Protein AF-A0A519T2U7-F1 (afdb_monomer)

Sequence (84 aa):
MFLGHFGVGFGAKTLQPRVSLGTLFLAAQLADLVWPTLLLLGVERVRFVPHFTATNAFDFVYYPFTHSLVGELLAGLLLGLGYW

pLDDT: mean 93.48, std 5.86, range [61.38, 97.5]

Structure (mmCIF, N/CA/C/O backbone):
data_AF-A0A519T2U7-F1
#
_entry.id   AF-A0A519T2U7-F1
#
loop_
_atom_site.group_PDB
_atom_site.id
_atom_site.type_symbol
_atom_site.label_atom_id
_atom_site.label_alt_id
_atom_site.label_comp_id
_atom_site.label_asym_id
_atom_site.label_entity_id
_atom_site.label_seq_id
_atom_site.pdbx_PDB_ins_code
_atom_site.Cartn_x
_atom_site.Cartn_y
_atom_site.Cartn_z
_atom_site.occupancy
_atom_site.B_iso_or_equiv
_atom_site.auth_seq_id
_atom_site.auth_comp_id
_atom_site.auth_asym_id
_atom_site.auth_atom_id
_atom_site.pdbx_PDB_model_num
ATOM 1 N N . MET A 1 1 ? 2.945 9.215 -0.298 1.00 61.38 1 MET A N 1
ATOM 2 C CA . MET A 1 1 ? 1.605 8.930 0.263 1.00 61.38 1 MET A CA 1
ATOM 3 C C . MET A 1 1 ? 1.626 8.575 1.751 1.00 61.38 1 MET A C 1
ATOM 5 O O . MET A 1 1 ? 0.614 8.759 2.404 1.00 61.38 1 MET A O 1
ATOM 9 N N . PHE A 1 2 ? 2.771 8.172 2.321 1.00 68.19 2 PHE A N 1
ATOM 10 C CA . PHE A 1 2 ? 2.885 7.679 3.701 1.00 68.19 2 PHE A CA 1
ATOM 11 C C . PHE A 1 2 ? 2.158 8.518 4.775 1.00 68.19 2 PHE A C 1
ATOM 13 O O . PHE A 1 2 ? 1.354 7.984 5.532 1.00 68.19 2 PHE A O 1
ATOM 20 N N . LEU A 1 3 ? 2.364 9.843 4.804 1.00 78.69 3 LEU A N 1
ATOM 21 C CA . LEU A 1 3 ? 1.752 10.713 5.820 1.00 78.69 3 LEU A CA 1
ATOM 22 C C . LEU A 1 3 ? 0.222 10.850 5.672 1.00 78.69 3 LEU A C 1
ATOM 24 O O . LEU A 1 3 ? -0.484 10.982 6.670 1.00 78.69 3 LEU A O 1
ATOM 28 N N . GLY A 1 4 ? -0.292 10.781 4.439 1.00 86.00 4 GLY A N 1
ATOM 29 C CA . GLY A 1 4 ? -1.728 10.863 4.159 1.00 86.00 4 GLY A CA 1
ATOM 30 C C . GLY A 1 4 ? -2.501 9.682 4.749 1.00 86.00 4 GLY A C 1
ATOM 31 O O . GLY A 1 4 ? -3.557 9.883 5.346 1.00 86.00 4 GLY A O 1
ATOM 32 N N . HIS A 1 5 ? -1.934 8.473 4.677 1.00 87.94 5 HIS A N 1
ATOM 33 C CA . HIS A 1 5 ? -2.542 7.259 5.234 1.00 87.94 5 HIS A CA 1
ATOM 34 C C . HIS A 1 5 ? -2.746 7.351 6.751 1.00 87.94 5 HIS A C 1
ATOM 36 O O . HIS A 1 5 ? -3.825 7.039 7.256 1.00 87.94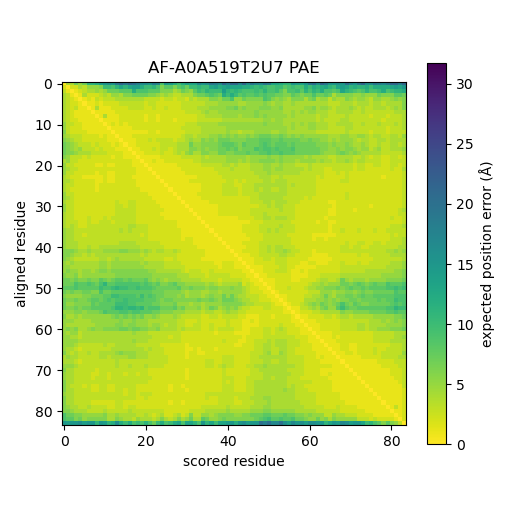 5 HIS A O 1
ATOM 42 N N . PHE A 1 6 ? -1.755 7.861 7.490 1.00 90.12 6 PHE A N 1
ATOM 43 C CA . PHE A 1 6 ? -1.914 8.081 8.931 1.00 90.12 6 PHE A CA 1
ATOM 44 C C . PHE A 1 6 ? -2.996 9.117 9.236 1.00 90.12 6 PHE A C 1
ATOM 46 O O . PHE A 1 6 ? -3.767 8.929 10.175 1.00 90.12 6 PHE A O 1
ATOM 53 N N . GLY A 1 7 ? -3.094 10.179 8.429 1.00 92.56 7 GLY A N 1
ATOM 54 C CA . GLY A 1 7 ? -4.165 11.171 8.544 1.00 92.56 7 GLY A CA 1
ATOM 55 C C . GLY A 1 7 ? -5.555 10.538 8.444 1.00 92.56 7 GLY A C 1
ATOM 56 O O . GLY A 1 7 ? -6.411 10.800 9.291 1.00 92.56 7 GLY A O 1
ATOM 57 N N . VAL A 1 8 ? -5.758 9.638 7.476 1.00 92.56 8 VAL A N 1
ATOM 58 C CA . VAL A 1 8 ? -7.007 8.868 7.344 1.00 92.56 8 VAL A CA 1
ATOM 59 C C . VAL A 1 8 ? -7.237 7.974 8.563 1.00 92.56 8 VAL A C 1
ATOM 61 O O . VAL A 1 8 ? -8.348 7.951 9.085 1.00 92.56 8 VAL A O 1
ATOM 64 N N . GLY A 1 9 ? -6.204 7.299 9.076 1.00 93.12 9 GLY A N 1
ATOM 65 C CA . GLY A 1 9 ? -6.314 6.481 10.288 1.00 93.12 9 GLY A CA 1
ATOM 66 C C . GLY A 1 9 ? -6.728 7.281 11.529 1.00 93.12 9 GLY A C 1
ATOM 67 O O . GLY A 1 9 ? -7.606 6.852 12.279 1.00 93.12 9 GLY A O 1
ATOM 68 N N . PHE A 1 10 ? -6.166 8.479 11.720 1.00 94.44 10 PHE A N 1
ATOM 69 C CA . PHE A 1 10 ? -6.591 9.396 12.782 1.00 94.44 10 PHE A CA 1
ATOM 70 C C . PHE A 1 10 ? -8.033 9.877 12.583 1.00 94.44 10 PHE A C 1
ATOM 72 O O . PHE A 1 10 ? -8.809 9.879 13.537 1.00 94.44 10 PHE A O 1
ATOM 79 N N . GLY A 1 11 ? -8.417 10.232 11.354 1.00 95.06 11 GLY A N 1
ATOM 80 C CA . GLY A 1 11 ? -9.791 10.615 11.025 1.00 95.06 11 GLY A CA 1
ATOM 81 C C . GLY A 1 11 ? -10.783 9.489 11.324 1.00 95.06 11 GLY A C 1
ATOM 82 O O . GLY A 1 11 ? -11.751 9.683 12.059 1.00 95.06 11 GLY A O 1
ATOM 83 N N . ALA A 1 12 ? -10.494 8.278 10.849 1.00 93.94 12 ALA A N 1
ATOM 84 C CA . ALA A 1 12 ? -11.310 7.089 11.073 1.00 93.94 12 ALA A CA 1
ATOM 85 C C . ALA A 1 12 ? -11.440 6.738 12.561 1.00 93.94 12 ALA A C 1
ATOM 87 O O . ALA A 1 12 ? -12.500 6.290 12.996 1.00 93.94 12 ALA A O 1
ATOM 88 N N . LYS A 1 13 ? -10.405 7.001 13.370 1.00 96.00 13 LYS A N 1
ATOM 89 C CA . LYS A 1 13 ? -10.447 6.766 14.819 1.00 96.00 13 LYS A CA 1
ATOM 90 C C . LYS A 1 13 ? -11.541 7.577 15.511 1.00 96.00 13 LYS A C 1
ATOM 92 O O . LYS A 1 13 ? -12.114 7.095 16.487 1.00 96.00 13 LYS A O 1
ATOM 97 N N . THR A 1 14 ? -11.853 8.771 15.005 1.00 94.44 14 THR A N 1
ATOM 98 C CA . THR A 1 14 ? -12.946 9.598 15.543 1.00 94.44 14 THR A CA 1
ATOM 99 C C . THR A 1 14 ? -14.323 9.003 15.241 1.00 94.44 14 THR A C 1
ATOM 101 O O . THR A 1 14 ? -15.220 9.087 16.076 1.00 94.44 14 THR A O 1
ATOM 104 N N . LEU A 1 15 ? -14.471 8.338 14.090 1.00 95.75 15 LEU A N 1
ATOM 105 C CA . LEU A 1 15 ? -15.710 7.683 13.659 1.00 95.75 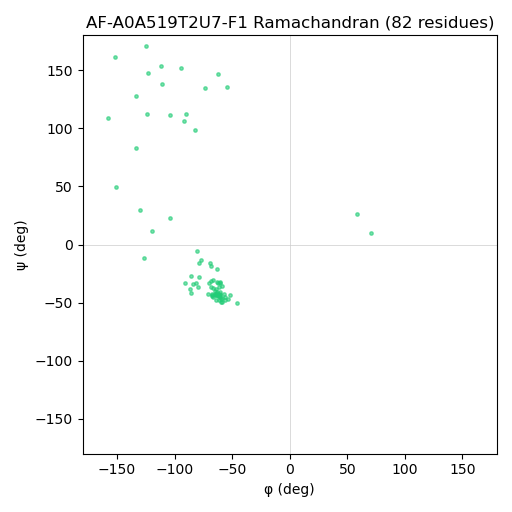15 LEU A CA 1
ATOM 106 C C . LEU A 1 15 ? -15.899 6.307 14.303 1.00 95.75 15 LEU A C 1
ATOM 108 O O . LEU A 1 15 ? -17.029 5.898 14.568 1.00 95.75 15 LEU A O 1
ATOM 112 N N . GLN A 1 16 ? -14.804 5.588 14.567 1.00 92.62 16 GLN A N 1
ATOM 113 C CA . GLN A 1 16 ? -14.850 4.289 15.225 1.00 92.62 16 GLN A CA 1
ATOM 114 C C . GLN A 1 16 ? -13.820 4.153 16.362 1.00 92.62 16 GLN A C 1
ATOM 116 O O . GLN A 1 16 ? -12.756 3.549 16.195 1.00 92.62 16 GLN A O 1
ATOM 121 N N . PRO A 1 17 ? -14.156 4.650 17.567 1.00 92.19 17 PRO A N 1
ATOM 122 C CA . PRO A 1 17 ? -13.238 4.664 18.704 1.00 92.19 17 PRO A CA 1
ATOM 123 C C . PRO A 1 17 ? -12.902 3.289 19.294 1.00 92.19 17 PRO A C 1
ATOM 125 O O . PRO A 1 17 ? -11.906 3.187 20.012 1.00 92.19 17 PRO A O 1
ATOM 128 N N . ARG A 1 18 ? -13.689 2.235 19.033 1.00 93.88 18 ARG A N 1
ATOM 129 C CA . ARG A 1 18 ? -13.442 0.892 19.596 1.00 93.88 18 ARG A CA 1
ATOM 130 C C . ARG A 1 18 ? -12.340 0.141 18.857 1.00 93.88 18 ARG A C 1
ATOM 132 O O . ARG A 1 18 ? -11.660 -0.678 19.464 1.00 93.88 18 ARG A O 1
ATOM 139 N N . VAL A 1 19 ? -12.136 0.431 17.573 1.00 94.75 19 VAL A N 1
ATOM 140 C CA . VAL A 1 19 ? -11.047 -0.167 16.791 1.00 94.75 19 VAL A CA 1
ATOM 141 C C . VAL A 1 19 ? -9.728 0.462 17.226 1.00 94.75 19 VAL A C 1
ATOM 143 O O . VAL A 1 19 ? -9.636 1.680 17.419 1.00 94.75 19 VAL A O 1
ATOM 146 N N . SER A 1 20 ? -8.698 -0.357 17.433 1.00 95.44 20 SER A N 1
ATOM 147 C CA . SER A 1 20 ? -7.391 0.142 17.861 1.00 95.44 20 SER A CA 1
ATOM 148 C C . SER A 1 20 ? -6.792 1.084 16.805 1.00 95.44 20 SER A C 1
ATOM 150 O O . SER A 1 20 ? -6.989 0.893 15.605 1.00 95.44 20 SER A O 1
ATOM 152 N N . LEU A 1 21 ? -6.044 2.105 17.236 1.00 94.88 21 LEU A N 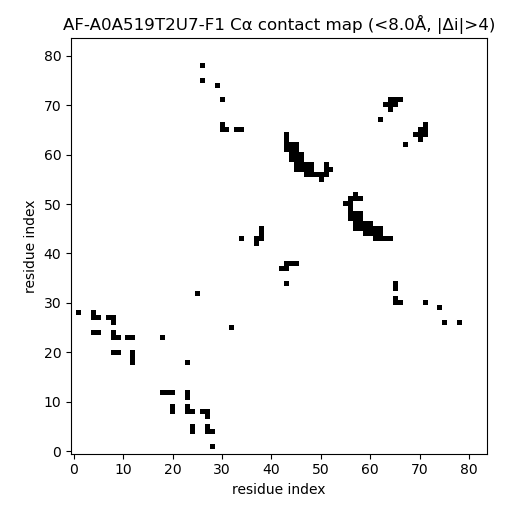1
ATOM 153 C CA . LEU A 1 21 ? -5.399 3.027 16.293 1.00 94.88 21 LEU A CA 1
ATOM 154 C C . LEU A 1 21 ? -4.402 2.290 15.383 1.00 94.88 21 LEU A C 1
ATOM 156 O O . LEU A 1 21 ? -4.333 2.575 14.192 1.00 94.88 21 LEU A O 1
ATOM 160 N N . GLY A 1 22 ? -3.692 1.296 15.927 1.00 94.62 22 GLY A N 1
ATOM 161 C CA . GLY A 1 22 ? -2.781 0.452 15.155 1.00 94.62 22 GLY A CA 1
ATOM 162 C C . GLY A 1 22 ? -3.492 -0.321 14.043 1.00 94.62 22 GLY A C 1
ATOM 163 O O . GLY A 1 22 ? -2.991 -0.369 12.926 1.00 94.62 22 GLY A O 1
ATOM 164 N N . THR A 1 23 ? -4.691 -0.851 14.305 1.00 95.12 23 THR A N 1
ATOM 165 C CA . THR A 1 23 ? -5.506 -1.527 13.282 1.00 95.12 23 THR A CA 1
ATOM 166 C C . THR A 1 23 ? -5.916 -0.568 12.168 1.00 95.12 23 THR A C 1
ATOM 168 O O . THR A 1 23 ? -5.866 -0.937 11.000 1.00 95.12 23 THR A O 1
ATOM 171 N N . LEU A 1 24 ? -6.288 0.671 12.503 1.00 95.00 24 LEU A N 1
ATOM 172 C CA . LEU A 1 24 ? -6.657 1.675 11.500 1.00 95.00 24 LEU A CA 1
ATOM 173 C C . LEU A 1 24 ? -5.461 2.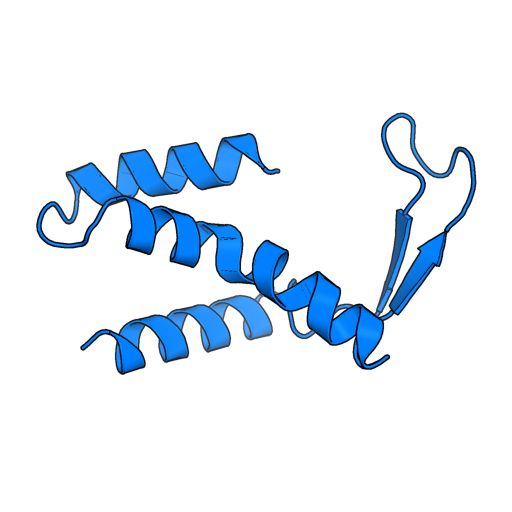094 10.637 1.00 95.00 24 LEU A C 1
ATOM 175 O O . LEU A 1 24 ? -5.622 2.287 9.435 1.00 95.00 24 LEU A O 1
ATOM 179 N N . PHE A 1 25 ? -4.263 2.194 11.218 1.00 95.38 25 PHE A N 1
ATOM 180 C CA . PHE A 1 25 ? -3.040 2.433 10.447 1.00 95.38 25 PHE A CA 1
ATOM 181 C C . PHE A 1 25 ? -2.683 1.254 9.553 1.00 95.38 25 PHE A C 1
ATOM 183 O O . PHE A 1 25 ? -2.405 1.466 8.377 1.00 95.38 25 PHE A O 1
ATOM 190 N N . LEU A 1 26 ? -2.776 0.027 10.073 1.00 94.81 26 LEU A N 1
ATOM 191 C CA . LEU A 1 26 ? -2.589 -1.186 9.280 1.00 94.81 26 LEU A CA 1
ATOM 192 C C . LEU A 1 26 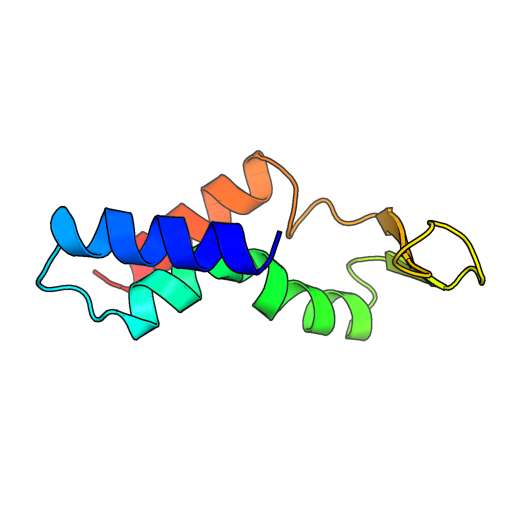? -3.553 -1.208 8.093 1.00 94.81 26 LEU A C 1
ATOM 194 O O . LEU A 1 26 ? -3.120 -1.435 6.969 1.00 94.81 26 LEU A O 1
ATOM 198 N N . ALA A 1 27 ? -4.837 -0.924 8.322 1.00 94.62 27 ALA A N 1
ATOM 199 C CA . ALA A 1 27 ? -5.843 -0.896 7.268 1.00 94.62 27 ALA A CA 1
ATOM 200 C C . ALA A 1 27 ? -5.535 0.170 6.205 1.00 94.62 27 ALA A C 1
ATOM 202 O O . ALA A 1 27 ? -5.593 -0.120 5.014 1.00 94.62 27 ALA A O 1
ATOM 203 N N . ALA A 1 28 ? -5.152 1.379 6.626 1.00 94.31 28 ALA A N 1
ATOM 204 C CA . ALA A 1 28 ? -4.821 2.476 5.717 1.00 94.31 28 ALA A CA 1
ATOM 205 C C . ALA A 1 28 ? -3.516 2.259 4.928 1.00 94.31 28 ALA A C 1
ATOM 207 O O . ALA A 1 28 ? -3.278 2.972 3.960 1.00 94.31 28 ALA A O 1
ATOM 208 N N . GLN A 1 29 ? -2.667 1.319 5.348 1.00 94.81 29 GLN A N 1
ATOM 209 C CA . GLN A 1 29 ? -1.350 1.041 4.756 1.00 94.81 29 GLN A CA 1
ATOM 210 C C . GLN A 1 29 ? -1.245 -0.382 4.217 1.00 94.81 29 GLN A C 1
ATOM 212 O O . GLN A 1 29 ? -0.153 -0.846 3.903 1.00 94.81 29 GLN A O 1
ATOM 217 N N . LEU A 1 30 ? -2.363 -1.101 4.122 1.00 95.06 30 LEU A N 1
ATOM 218 C CA . LEU A 1 30 ? -2.348 -2.524 3.813 1.00 95.06 30 LEU A CA 1
ATOM 219 C C . LEU A 1 30 ? -1.635 -2.810 2.482 1.00 95.06 30 LEU A C 1
ATOM 221 O O . LEU A 1 30 ? -0.811 -3.720 2.417 1.00 95.06 30 LEU A O 1
ATOM 225 N N . ALA A 1 31 ? -1.891 -1.993 1.457 1.00 95.31 31 ALA A N 1
ATOM 226 C CA . ALA A 1 31 ? -1.209 -2.074 0.168 1.00 95.31 31 ALA A CA 1
ATOM 227 C C . ALA A 1 31 ? 0.315 -1.903 0.306 1.00 95.31 31 ALA A C 1
ATOM 229 O O . ALA A 1 31 ? 1.071 -2.749 -0.171 1.00 95.31 31 ALA A O 1
ATOM 230 N N . ASP A 1 32 ? 0.757 -0.868 1.027 1.00 93.62 32 ASP A N 1
ATOM 231 C CA . ASP A 1 32 ? 2.174 -0.561 1.269 1.00 93.62 32 ASP A CA 1
ATOM 232 C C . ASP A 1 32 ? 2.887 -1.670 2.071 1.00 93.62 32 ASP A C 1
ATOM 234 O O . ASP A 1 32 ? 4.080 -1.911 1.883 1.00 93.62 32 ASP A O 1
ATOM 238 N N . LEU A 1 33 ? 2.167 -2.353 2.967 1.00 94.75 33 LEU A N 1
ATOM 239 C CA . LEU A 1 33 ? 2.700 -3.433 3.804 1.00 94.75 33 LEU A CA 1
ATOM 240 C C . LEU A 1 33 ? 2.808 -4.764 3.047 1.00 94.75 33 LEU A C 1
ATOM 242 O O . LEU A 1 33 ? 3.750 -5.523 3.271 1.00 94.75 33 LEU A O 1
ATOM 246 N N . VAL A 1 34 ? 1.856 -5.053 2.157 1.00 96.06 34 VAL A N 1
ATOM 247 C CA . VAL A 1 34 ? 1.795 -6.310 1.389 1.00 96.06 34 VAL A CA 1
ATOM 248 C C . VAL A 1 34 ? 2.675 -6.257 0.137 1.00 96.06 34 VAL A C 1
ATOM 250 O O . VAL A 1 34 ? 3.272 -7.267 -0.247 1.00 96.06 34 VAL A O 1
ATOM 253 N N . TRP A 1 35 ? 2.793 -5.085 -0.489 1.00 96.50 35 TRP A N 1
ATOM 254 C CA . TRP A 1 35 ? 3.509 -4.899 -1.752 1.00 96.50 35 TRP A CA 1
ATOM 255 C C . TRP A 1 35 ? 4.954 -5.422 -1.748 1.00 96.50 35 TRP A C 1
ATOM 257 O O . TRP A 1 35 ? 5.286 -6.189 -2.655 1.00 96.50 35 TRP A O 1
ATOM 267 N N . PRO A 1 36 ? 5.809 -5.146 -0.740 1.00 95.06 36 PRO A N 1
ATOM 268 C CA . PRO A 1 36 ? 7.175 -5.668 -0.719 1.00 95.06 36 PRO A CA 1
ATOM 269 C C . PRO A 1 36 ? 7.233 -7.198 -0.763 1.00 95.06 36 PRO A C 1
ATOM 271 O O . PRO A 1 36 ? 8.101 -7.764 -1.422 1.00 95.06 36 PRO A O 1
ATOM 274 N N . THR A 1 37 ? 6.291 -7.886 -0.117 1.00 97.44 37 THR A N 1
ATOM 275 C CA . THR A 1 37 ? 6.211 -9.349 -0.177 1.00 97.44 37 THR A CA 1
ATOM 276 C C . THR A 1 37 ? 5.835 -9.825 -1.578 1.00 97.44 37 THR A C 1
ATOM 278 O O . THR A 1 37 ? 6.463 -10.751 -2.088 1.00 97.44 37 THR A O 1
ATOM 281 N N . LEU A 1 38 ? 4.873 -9.178 -2.245 1.00 96.81 38 LEU A N 1
ATOM 282 C CA . LEU A 1 38 ? 4.506 -9.529 -3.624 1.00 96.81 38 LEU A CA 1
ATOM 283 C C . LEU A 1 38 ? 5.618 -9.229 -4.634 1.00 96.81 38 LEU A C 1
ATOM 285 O O . LEU A 1 38 ? 5.755 -9.972 -5.608 1.00 96.81 38 LEU A O 1
ATOM 289 N N . LEU A 1 39 ? 6.438 -8.203 -4.384 1.00 96.75 39 LEU A N 1
ATOM 290 C CA . LEU A 1 39 ? 7.655 -7.948 -5.154 1.00 96.75 39 LEU A CA 1
ATOM 291 C C . LEU A 1 39 ? 8.676 -9.077 -4.990 1.00 96.75 39 LEU A C 1
ATOM 293 O O . LEU A 1 39 ? 9.210 -9.566 -5.983 1.00 96.75 39 LEU A O 1
ATOM 297 N N . LEU A 1 40 ? 8.939 -9.508 -3.750 1.00 96.62 40 LEU A N 1
ATOM 298 C CA . LEU A 1 40 ? 9.880 -10.599 -3.465 1.00 96.62 40 LEU A CA 1
ATOM 299 C C . LEU A 1 40 ? 9.424 -11.927 -4.084 1.00 96.62 40 LEU A C 1
ATOM 301 O O . LEU A 1 40 ? 10.255 -12.722 -4.516 1.00 96.62 40 LEU A O 1
ATOM 305 N N . LEU A 1 41 ? 8.111 -12.148 -4.162 1.00 97.50 41 LEU A N 1
ATOM 306 C CA . LEU A 1 41 ? 7.510 -13.308 -4.822 1.00 97.50 41 LEU A CA 1
ATOM 307 C C . LEU A 1 41 ? 7.421 -13.163 -6.354 1.00 97.50 41 LEU A C 1
ATOM 309 O O . LEU A 1 41 ? 7.016 -14.106 -7.029 1.00 97.50 41 LEU A O 1
ATOM 313 N N . GLY A 1 42 ? 7.769 -12.001 -6.915 1.00 95.62 42 GLY A N 1
ATOM 314 C CA . GLY A 1 42 ? 7.706 -11.723 -8.354 1.00 95.62 42 GLY A CA 1
ATOM 315 C C . GLY A 1 42 ? 6.290 -11.597 -8.932 1.00 95.62 42 GLY A C 1
ATOM 316 O O . GLY A 1 42 ? 6.136 -11.543 -10.153 1.00 95.62 42 GLY A O 1
ATOM 317 N N . VAL A 1 43 ? 5.259 -11.548 -8.081 1.00 97.44 43 VAL A N 1
ATOM 318 C CA . VAL A 1 43 ? 3.848 -11.384 -8.481 1.00 97.44 43 VAL A CA 1
ATOM 319 C C . VAL A 1 43 ? 3.605 -9.967 -8.994 1.00 97.44 43 VAL A C 1
ATOM 321 O O . VAL A 1 43 ? 2.952 -9.765 -10.019 1.00 97.44 43 VAL A O 1
ATOM 324 N N . GLU A 1 44 ? 4.172 -8.986 -8.298 1.00 97.50 44 GLU A N 1
ATO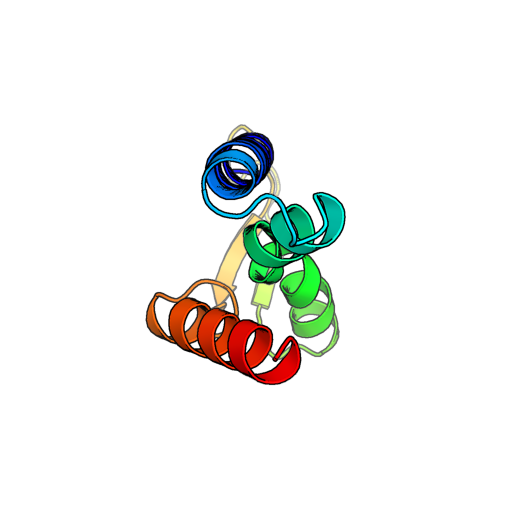M 325 C CA . GLU A 1 44 ? 4.209 -7.590 -8.717 1.00 97.50 44 GLU A CA 1
ATOM 326 C C . GLU A 1 44 ? 5.649 -7.199 -9.051 1.00 97.50 44 GLU A C 1
ATOM 328 O O . GLU A 1 44 ? 6.610 -7.819 -8.595 1.00 97.50 44 GLU A O 1
ATOM 333 N N . ARG A 1 45 ? 5.814 -6.211 -9.927 1.00 97.25 45 ARG A N 1
ATOM 334 C CA . ARG A 1 45 ? 7.095 -5.868 -10.538 1.00 97.25 45 ARG A CA 1
ATOM 335 C C . ARG A 1 45 ? 7.318 -4.370 -10.498 1.00 97.25 45 ARG A C 1
ATOM 337 O O . ARG A 1 45 ? 6.516 -3.582 -11.003 1.00 97.25 45 ARG A O 1
ATOM 344 N N . VAL A 1 46 ? 8.479 -4.015 -9.971 1.00 96.44 46 VAL A N 1
ATOM 345 C CA . VAL A 1 46 ? 9.063 -2.680 -10.019 1.00 96.44 46 VAL A CA 1
ATOM 346 C C . VAL A 1 46 ? 10.435 -2.785 -10.668 1.00 96.44 46 VAL A C 1
ATOM 348 O O . VAL A 1 46 ? 11.122 -3.802 -10.542 1.00 96.44 46 VAL A O 1
ATOM 351 N N . ARG A 1 47 ? 10.836 -1.744 -11.384 1.00 95.62 47 ARG A N 1
ATOM 352 C CA . ARG A 1 47 ? 12.177 -1.607 -11.934 1.00 95.62 47 ARG A CA 1
ATOM 353 C C . ARG A 1 47 ? 12.892 -0.480 -11.207 1.00 95.62 47 ARG A C 1
ATOM 355 O O . ARG A 1 47 ? 12.318 0.574 -10.956 1.00 95.62 47 ARG A O 1
ATOM 362 N N . PHE A 1 48 ? 14.158 -0.709 -10.885 1.00 95.25 48 PHE A N 1
ATOM 363 C CA . PHE A 1 48 ? 15.005 0.308 -10.282 1.00 95.25 48 PHE A CA 1
ATOM 364 C C . PHE A 1 48 ? 15.710 1.079 -11.392 1.00 95.25 48 PHE A C 1
ATOM 366 O O . PHE A 1 48 ? 16.538 0.521 -12.112 1.00 95.25 48 PHE A O 1
ATOM 373 N N . VAL A 1 49 ? 15.360 2.353 -11.542 1.00 96.50 49 VAL A N 1
ATOM 374 C CA . VAL A 1 49 ? 15.948 3.253 -12.534 1.00 96.50 49 VAL A CA 1
ATOM 375 C C . VAL A 1 49 ? 16.505 4.468 -11.787 1.00 96.50 49 VAL A C 1
ATOM 377 O O . VAL A 1 49 ? 15.736 5.228 -11.192 1.00 96.50 49 VAL A O 1
ATOM 380 N N . PRO A 1 50 ? 17.837 4.662 -11.749 1.00 94.31 50 PRO A N 1
ATOM 381 C CA . PRO A 1 50 ? 18.429 5.835 -11.116 1.00 94.31 50 PRO A CA 1
ATOM 382 C C . PRO A 1 50 ? 17.847 7.125 -11.697 1.00 94.31 50 PRO A C 1
ATOM 384 O O . PRO A 1 50 ? 17.710 7.251 -12.911 1.00 94.31 50 PRO A O 1
ATOM 387 N N . HIS A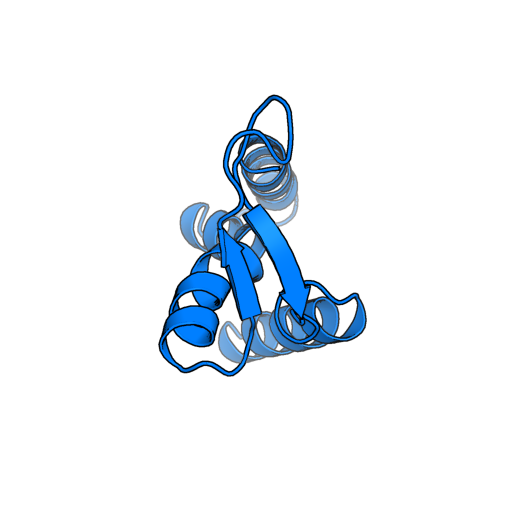 1 51 ? 17.509 8.073 -10.822 1.00 91.81 51 HIS A N 1
ATOM 388 C CA . HIS A 1 51 ? 16.915 9.362 -11.198 1.00 91.81 51 HIS A CA 1
ATOM 389 C C . HIS A 1 51 ? 15.589 9.261 -11.980 1.00 91.81 51 HIS A C 1
ATOM 391 O O . HIS A 1 51 ? 15.259 10.177 -12.728 1.00 91.81 51 HIS A O 1
ATOM 397 N N . PHE A 1 52 ? 14.817 8.177 -11.803 1.00 92.50 52 PHE A N 1
ATOM 398 C CA . PHE A 1 52 ? 13.515 8.016 -12.464 1.00 92.50 52 PHE A CA 1
ATOM 399 C C . PHE A 1 52 ? 12.536 9.143 -12.122 1.00 92.50 52 PHE A C 1
ATOM 401 O O . PHE A 1 52 ? 11.914 9.728 -13.005 1.00 92.50 52 PHE A O 1
ATOM 408 N N . THR A 1 53 ? 12.434 9.482 -10.836 1.00 90.88 53 THR A N 1
ATOM 409 C CA . THR A 1 53 ? 11.747 10.686 -10.365 1.00 90.88 53 THR A CA 1
ATOM 410 C C . THR A 1 53 ? 12.690 11.522 -9.501 1.00 90.88 53 THR A C 1
ATOM 412 O O . THR A 1 53 ? 13.769 11.073 -9.112 1.00 90.88 53 THR A O 1
ATOM 415 N N . ALA A 1 54 ? 12.270 12.740 -9.151 1.00 92.12 54 ALA A N 1
ATOM 416 C CA . ALA A 1 54 ? 13.031 13.606 -8.251 1.00 92.12 54 ALA A CA 1
ATOM 417 C C . ALA A 1 54 ? 13.190 13.029 -6.828 1.00 92.12 54 ALA A C 1
ATOM 419 O O . ALA A 1 54 ? 14.080 13.455 -6.098 1.00 92.12 54 ALA A O 1
ATOM 420 N N . THR A 1 55 ? 12.324 12.096 -6.413 1.00 90.38 55 THR A N 1
ATOM 421 C CA . THR A 1 55 ? 12.229 11.640 -5.015 1.00 90.38 55 THR A CA 1
ATOM 422 C C . THR A 1 55 ? 12.346 10.128 -4.832 1.00 90.38 55 THR A C 1
ATOM 424 O O . THR A 1 55 ? 12.505 9.670 -3.703 1.00 90.38 55 THR A O 1
ATOM 427 N N . ASN A 1 56 ? 12.284 9.336 -5.904 1.00 90.19 56 ASN A N 1
ATOM 428 C CA . ASN A 1 56 ? 12.466 7.887 -5.860 1.00 90.19 56 ASN A CA 1
ATOM 429 C C . ASN A 1 56 ? 13.022 7.330 -7.186 1.00 90.19 56 ASN A C 1
ATOM 431 O O . ASN A 1 56 ? 12.928 7.959 -8.241 1.00 90.19 56 ASN A O 1
ATOM 435 N N . ALA A 1 57 ? 13.581 6.121 -7.117 1.00 94.38 57 ALA A N 1
ATOM 436 C CA . ALA A 1 57 ? 14.150 5.392 -8.253 1.00 94.38 57 ALA A CA 1
ATOM 437 C C . ALA A 1 57 ? 13.235 4.256 -8.752 1.00 94.38 57 ALA A C 1
ATOM 439 O O . ALA A 1 57 ? 13.727 3.276 -9.312 1.00 94.38 57 ALA A O 1
ATOM 440 N N . PHE A 1 58 ? 11.928 4.326 -8.481 1.00 94.31 58 PHE A N 1
ATOM 441 C CA . PHE A 1 58 ? 10.997 3.221 -8.718 1.00 94.31 58 PHE A CA 1
ATOM 442 C C . PHE A 1 58 ? 10.151 3.478 -9.962 1.00 94.31 58 PHE A C 1
ATOM 444 O O . PHE A 1 58 ? 9.277 4.341 -9.966 1.00 94.31 58 PHE A O 1
ATOM 451 N N . ASP A 1 59 ? 10.396 2.687 -11.000 1.00 95.12 59 ASP A N 1
ATOM 452 C CA . ASP A 1 59 ? 9.537 2.570 -12.173 1.00 95.12 59 ASP A CA 1
ATOM 453 C C . ASP A 1 59 ? 8.544 1.422 -11.942 1.00 95.12 59 ASP A C 1
ATOM 455 O O . ASP A 1 59 ? 8.913 0.243 -11.900 1.00 95.12 59 ASP A O 1
ATOM 459 N N . PHE A 1 60 ? 7.282 1.769 -11.692 1.00 92.81 60 PHE A N 1
ATOM 460 C CA . PHE A 1 60 ? 6.237 0.817 -11.331 1.00 92.81 60 PHE A CA 1
ATOM 461 C C . PHE A 1 60 ? 5.654 0.149 -12.581 1.00 92.81 60 PHE A C 1
ATOM 463 O O . PHE A 1 60 ? 4.778 0.691 -13.251 1.00 92.81 60 PHE A O 1
ATOM 470 N N . VAL A 1 61 ? 6.131 -1.059 -12.886 1.00 95.56 61 VAL A N 1
ATOM 471 C CA . VAL A 1 61 ? 5.828 -1.743 -14.154 1.00 95.56 61 VAL A CA 1
ATOM 472 C C . VAL A 1 61 ? 4.523 -2.540 -14.096 1.00 95.56 61 VAL A C 1
ATOM 474 O O . VAL A 1 61 ? 3.769 -2.562 -15.066 1.00 95.56 61 VAL A O 1
ATOM 477 N N . TYR A 1 62 ? 4.262 -3.253 -12.996 1.00 96.75 62 TYR A N 1
ATOM 478 C CA . TYR A 1 62 ? 3.079 -4.110 -12.867 1.00 96.75 62 TYR A CA 1
ATOM 479 C C . TYR A 1 62 ? 2.726 -4.356 -11.398 1.00 96.75 62 TYR A C 1
ATOM 481 O O . TYR A 1 62 ? 3.445 -5.074 -10.712 1.00 96.75 62 TYR A O 1
ATOM 489 N N . TYR A 1 63 ? 1.630 -3.776 -10.917 1.00 96.06 63 TYR A N 1
ATOM 490 C CA . TYR A 1 63 ? 1.237 -3.827 -9.503 1.00 96.06 63 TYR A CA 1
ATOM 491 C C . TYR A 1 63 ? -0.299 -3.738 -9.301 1.00 96.06 63 TYR A C 1
ATOM 493 O O . TYR A 1 63 ? -0.796 -2.908 -8.535 1.00 96.06 63 TYR A O 1
ATOM 501 N N . PRO A 1 64 ? -1.098 -4.546 -10.033 1.00 96.00 64 PRO A N 1
ATOM 502 C CA . PRO A 1 64 ? -2.554 -4.422 -10.021 1.00 96.00 64 PRO A CA 1
ATOM 503 C C . PRO A 1 64 ? -3.221 -5.014 -8.774 1.00 96.00 64 PRO A C 1
ATOM 505 O O . PRO A 1 64 ? -4.411 -4.790 -8.575 1.00 96.00 64 PRO A O 1
ATOM 508 N N . PHE A 1 65 ? -2.529 -5.804 -7.957 1.00 95.94 65 PHE A N 1
ATOM 509 C CA . PHE A 1 65 ? -3.148 -6.470 -6.811 1.00 95.94 65 PHE A CA 1
ATOM 510 C C . PHE A 1 65 ? -3.147 -5.573 -5.581 1.00 95.94 65 PHE A C 1
ATOM 512 O O . PHE A 1 65 ? -4.135 -5.546 -4.852 1.00 95.94 65 PHE A O 1
ATOM 519 N N . THR A 1 66 ? -2.072 -4.816 -5.372 1.00 95.88 66 THR A N 1
ATOM 520 C CA . THR A 1 66 ? -1.943 -3.943 -4.200 1.00 95.88 66 THR A CA 1
ATOM 521 C C . THR A 1 66 ? -2.466 -2.535 -4.434 1.00 95.88 66 THR A C 1
ATOM 523 O O . THR A 1 66 ? -3.013 -1.968 -3.500 1.00 95.88 66 THR A O 1
ATOM 526 N N . HIS A 1 67 ? -2.352 -1.983 -5.650 1.00 95.12 67 HIS A N 1
ATOM 527 C CA . HIS A 1 67 ? -2.717 -0.579 -5.916 1.00 95.12 67 HIS A CA 1
ATOM 528 C C . HIS A 1 67 ? -3.649 -0.399 -7.124 1.00 95.12 67 HIS A C 1
ATOM 530 O O . HIS A 1 67 ? -3.607 0.625 -7.811 1.00 95.12 67 HIS A O 1
ATOM 536 N N . SER A 1 68 ? -4.491 -1.390 -7.422 1.00 95.56 68 SER A N 1
ATOM 537 C CA . SER A 1 68 ? -5.676 -1.131 -8.246 1.00 95.56 68 SER A CA 1
ATOM 538 C C . SER A 1 68 ? -6.878 -0.862 -7.355 1.00 95.56 68 SER A C 1
ATOM 540 O O . SER A 1 68 ? -6.991 -1.430 -6.272 1.00 95.56 68 SER A O 1
ATOM 542 N N . LEU A 1 69 ? -7.829 -0.072 -7.859 1.00 95.50 69 LEU A N 1
ATOM 543 C CA . LEU A 1 69 ? -9.090 0.190 -7.164 1.00 95.50 69 LEU A CA 1
ATOM 544 C C . LEU A 1 69 ? -9.799 -1.109 -6.744 1.00 95.50 69 LEU A C 1
ATOM 546 O O . LEU A 1 69 ? -10.299 -1.222 -5.631 1.00 95.50 69 LEU A O 1
ATOM 550 N N . VAL A 1 70 ? -9.837 -2.103 -7.636 1.00 97.38 70 VAL A N 1
ATOM 551 C CA . VAL A 1 70 ? -10.472 -3.396 -7.350 1.00 97.38 70 VAL A CA 1
ATOM 552 C C . VAL A 1 70 ? -9.685 -4.164 -6.287 1.00 97.38 70 VAL A C 1
ATOM 554 O O . VAL A 1 70 ? -10.293 -4.713 -5.372 1.00 97.38 70 VAL A O 1
ATOM 557 N N . GLY A 1 71 ? -8.353 -4.180 -6.377 1.00 96.19 71 GLY A N 1
ATOM 558 C CA . GLY A 1 71 ? -7.484 -4.821 -5.390 1.00 96.19 71 GLY A CA 1
ATOM 559 C C . GLY A 1 71 ? -7.662 -4.233 -3.992 1.00 96.19 71 GLY A C 1
ATOM 560 O O . GLY A 1 71 ? -7.882 -4.978 -3.040 1.00 96.19 71 GLY A O 1
ATOM 561 N N . GLU A 1 72 ? -7.675 -2.906 -3.875 1.00 95.62 72 GLU A N 1
ATOM 562 C CA . GLU A 1 72 ? -7.881 -2.204 -2.604 1.00 95.62 72 GLU A CA 1
ATOM 563 C C . GLU A 1 72 ? -9.279 -2.444 -2.021 1.00 95.62 72 GLU A C 1
ATOM 565 O O . GLU A 1 72 ? -9.406 -2.712 -0.826 1.00 95.62 72 GLU A O 1
ATOM 570 N N . LEU A 1 73 ? -10.330 -2.420 -2.851 1.00 96.69 73 LEU A N 1
ATOM 571 C CA . LEU A 1 73 ? -11.693 -2.734 -2.410 1.00 96.69 73 LEU A CA 1
ATOM 572 C C . LEU A 1 73 ? -11.795 -4.162 -1.864 1.00 96.69 73 LEU A C 1
ATOM 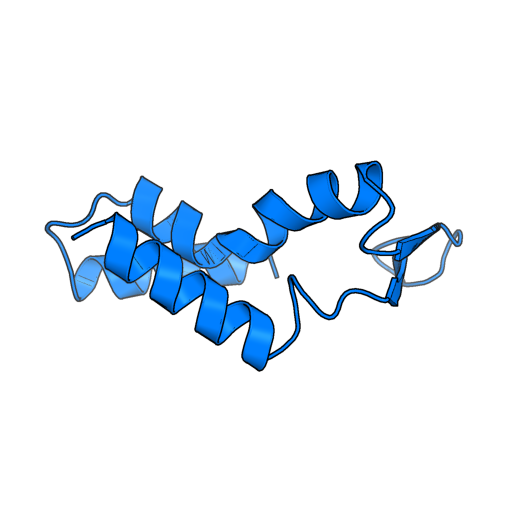574 O O . LEU A 1 73 ? -12.389 -4.378 -0.806 1.00 96.69 73 LEU A O 1
ATOM 578 N N . LEU A 1 74 ? -11.201 -5.133 -2.561 1.00 97.06 74 LEU A N 1
ATOM 579 C CA . LEU A 1 74 ? -11.188 -6.527 -2.123 1.00 97.06 74 LEU A CA 1
ATOM 580 C C . LEU A 1 74 ? -10.367 -6.705 -0.843 1.00 97.06 74 LEU A C 1
ATOM 582 O O . LEU A 1 74 ? -10.831 -7.360 0.085 1.00 97.06 74 LEU A O 1
ATOM 586 N N . ALA A 1 75 ? -9.182 -6.102 -0.757 1.00 95.88 75 ALA A N 1
ATOM 587 C CA . ALA A 1 75 ? -8.328 -6.190 0.423 1.00 95.88 75 ALA A CA 1
ATOM 588 C C . ALA A 1 75 ? -8.987 -5.543 1.653 1.00 95.88 75 ALA A C 1
ATOM 590 O O . ALA A 1 75 ? -8.980 -6.131 2.735 1.00 95.88 75 ALA A O 1
ATOM 591 N N . GLY A 1 76 ? -9.618 -4.378 1.481 1.00 95.12 76 GLY A N 1
ATOM 592 C CA . GLY A 1 76 ? -10.382 -3.708 2.532 1.00 95.12 76 GLY A CA 1
ATOM 593 C C . GLY A 1 76 ? -11.587 -4.529 2.995 1.00 95.12 76 GLY A C 1
ATOM 594 O O . GLY A 1 76 ? -11.804 -4.666 4.199 1.00 95.12 76 GLY A O 1
ATOM 595 N N . LEU A 1 77 ? -12.331 -5.133 2.061 1.00 96.19 77 LEU A N 1
ATOM 596 C CA . LEU A 1 77 ? -13.438 -6.036 2.383 1.00 96.19 77 LEU A CA 1
ATOM 597 C C . LEU A 1 77 ? -12.948 -7.262 3.164 1.00 96.19 77 LEU A C 1
ATOM 599 O O . LEU A 1 77 ? -13.525 -7.591 4.196 1.00 96.19 77 LEU A O 1
ATOM 603 N N . LEU A 1 78 ? -11.876 -7.913 2.708 1.00 96.62 78 LEU A N 1
ATOM 604 C CA . LEU A 1 78 ? -11.304 -9.089 3.369 1.00 96.62 78 LEU A CA 1
ATOM 605 C C . LEU A 1 78 ? -10.798 -8.762 4.777 1.00 96.62 78 LEU A C 1
ATOM 607 O O . LEU A 1 78 ? -11.087 -9.508 5.710 1.00 96.62 78 LEU A O 1
ATOM 611 N N . LEU A 1 79 ? -10.091 -7.641 4.950 1.00 95.62 79 LEU A N 1
ATOM 612 C CA . LEU A 1 79 ? -9.631 -7.202 6.267 1.00 95.62 79 LEU A CA 1
ATOM 613 C C . LEU A 1 79 ? -10.813 -6.884 7.190 1.00 95.62 79 LEU A C 1
ATOM 615 O O . LEU A 1 79 ? -10.807 -7.285 8.350 1.00 95.62 79 LEU A O 1
ATOM 619 N N . GLY A 1 80 ? -11.835 -6.195 6.677 1.00 93.75 80 GLY A N 1
ATOM 620 C CA . GLY A 1 80 ? -13.046 -5.883 7.431 1.00 93.75 80 GLY A CA 1
ATOM 621 C C . GLY A 1 80 ? -13.804 -7.135 7.874 1.00 93.75 80 GLY A C 1
ATOM 622 O O . GLY A 1 80 ? -14.206 -7.217 9.031 1.00 93.75 80 GLY A O 1
ATOM 623 N N . LEU A 1 81 ? -13.949 -8.121 6.985 1.00 95.00 81 LEU A N 1
ATOM 624 C CA . LEU A 1 81 ? -14.587 -9.406 7.285 1.00 95.00 81 LEU A CA 1
ATOM 625 C C . LEU A 1 81 ? -13.769 -10.259 8.260 1.00 95.00 81 LEU A C 1
ATOM 627 O O . LEU A 1 81 ? -14.359 -10.935 9.087 1.00 95.00 81 LEU A O 1
ATOM 631 N N . GLY A 1 82 ? -12.435 -10.235 8.175 1.00 94.00 82 GLY A N 1
ATOM 632 C CA . GLY A 1 82 ? -11.560 -10.983 9.085 1.00 94.00 82 GLY A CA 1
ATOM 633 C C . GLY A 1 82 ? -11.371 -10.333 10.460 1.00 94.00 82 GLY A C 1
ATOM 634 O O . GLY A 1 82 ? -10.870 -10.983 11.373 1.00 94.00 82 GLY A O 1
ATOM 635 N N . TYR A 1 83 ? -11.725 -9.052 10.601 1.00 88.62 83 TYR A N 1
ATOM 636 C CA . TYR A 1 83 ? -11.716 -8.338 11.880 1.00 88.62 83 TYR A CA 1
ATOM 637 C C . TYR A 1 83 ? -13.015 -8.5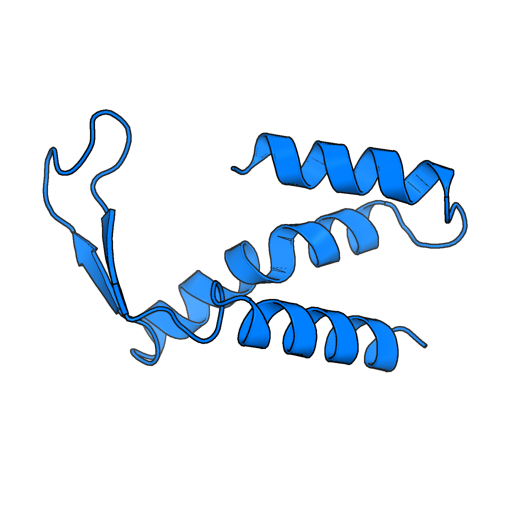35 12.683 1.00 88.62 83 TYR A C 1
ATOM 639 O O . TYR A 1 83 ? -12.986 -8.405 13.909 1.00 88.62 83 TYR A O 1
ATOM 647 N N . TRP A 1 84 ? -14.136 -8.790 11.997 1.00 71.31 84 TRP A N 1
ATOM 648 C CA . TRP A 1 84 ? -15.436 -9.124 12.597 1.00 71.31 84 TRP A CA 1
ATOM 649 C C . TRP A 1 84 ? -15.444 -10.533 13.193 1.00 71.31 84 TRP A C 1
ATOM 651 O O . TRP A 1 84 ? -16.066 -10.683 14.270 1.00 71.31 84 TRP A O 1
#

Mean predicted aligned error: 3.65 Å

Nearest PDB structures (foldseek):
  4g12-assembly1_A  TM=3.849E-01  e=3.884E+00  Mycobacterium tuberculosis

Secondary structure (DSSP, 8-state):
-HHHHHHHHHHHHHH-TTS-HHHHHHHHTHHHHHHHHHHHTTSSEEEE-TTSSSS--EEEEE-TTTSSHHHHHHHHHHHHHHH-

Solvent-accessible surface area (backbone atoms only — not comparable to full-atom values): 4850 Å² total; per-residue (Å²): 113,73,71,58,30,48,52,50,20,58,55,47,35,74,79,41,71,86,56,54,67,67,57,36,36,47,63,53,37,43,40,75,69,49,42,62,56,34,41,77,69,63,78,24,44,71,42,84,35,88,76,66,44,99,86,47,38,71,46,81,75,42,54,62,64,46,74,26,75,67,28,41,52,50,51,51,50,50,52,53,62,74,71,106

Foldseek 3Di:
DLVVLLVQLVVVCVVPVVDDSVLSSCLSCVLVVCVVVCCVVVVFDWDQQPPPDPPGRTDGDGRCLSPNPVNSVVSNVVSVVVVD

Radius of gyration: 14.76 Å; Cα contacts (8 Å, |Δi|>4): 75; chains: 1; bounding box: 34×27×34 Å